Protein AF-A0AAE8LMT6-F1 (afdb_monomer_lite)

Sequence (118 aa):
MTPVPVIESPEQLSECLTQAQTWAEIELLTQAYPDFKAIAWKQLSADQQGRILKLRDLKDKAIAQEFPLGCLVQRRADPEQKQGKVVDYWDAYGVDYVVFTVDGFTDWCPGSMLERLD

Secondary structure (DSSP, 8-state):
-PPPPP--SHHHHHHHHHH--SHHHHHHHHHH-HHHHHHHHHHS-HHHHHHHHHHHHTTT-HHHHHS-TT-EEEETT-TT--EEEEEEEEEETTEEEEEEEETTEEEEEEGGGEEEE-

Foldseek 3Di:
DPDADDDDALCVLLVQLLVDQALVSVCVSCVVCVVSVVVSLVPDDPVSNVNNVLRVVCNPPPLCVQQTQQFWKFFPPDPVRFIWGWHDWDDDPRFIKTWTDTPNDIDIDTSVRMDTDD

pLDDT: mean 91.68, std 6.71, range [49.19, 97.44]

Structure (mmCIF, N/CA/C/O backbone):
data_AF-A0AAE8LMT6-F1
#
_entry.id   AF-A0AAE8LMT6-F1
#
loop_
_atom_site.group_PDB
_atom_site.id
_atom_site.type_symbol
_atom_site.label_atom_id
_atom_site.label_alt_id
_atom_site.label_comp_id
_atom_site.label_asym_id
_atom_site.label_entity_id
_atom_site.label_seq_id
_atom_site.pdbx_PDB_ins_code
_atom_site.Cartn_x
_atom_site.Cartn_y
_atom_site.Cartn_z
_atom_site.occupancy
_atom_site.B_iso_or_equiv
_atom_site.auth_seq_id
_atom_site.auth_comp_id
_atom_site.auth_asym_id
_atom_site.auth_atom_id
_atom_site.pdbx_PDB_model_num
ATOM 1 N N . MET A 1 1 ? -3.367 -17.381 5.218 1.00 49.19 1 MET A N 1
ATOM 2 C CA . MET A 1 1 ? -4.335 -16.457 5.844 1.00 49.19 1 MET A CA 1
ATOM 3 C C . MET A 1 1 ? -3.803 -16.096 7.212 1.00 49.19 1 MET A C 1
ATOM 5 O O . MET A 1 1 ? -3.650 -16.992 8.034 1.00 49.19 1 MET A O 1
ATOM 9 N N . THR A 1 2 ? -3.460 -14.830 7.428 1.00 57.03 2 THR A N 1
ATOM 10 C CA . THR A 1 2 ? -3.077 -14.325 8.751 1.00 57.03 2 THR A CA 1
ATOM 11 C C . THR A 1 2 ? -4.326 -14.333 9.640 1.00 57.03 2 THR A C 1
ATOM 13 O O . THR A 1 2 ? -5.375 -13.874 9.178 1.00 57.03 2 THR A O 1
ATOM 16 N N . PRO A 1 3 ? -4.288 -14.909 10.853 1.00 74.06 3 PRO A N 1
ATOM 17 C CA . PRO A 1 3 ? -5.447 -14.914 11.739 1.00 74.06 3 PRO A CA 1
ATOM 18 C C . PRO A 1 3 ? -5.840 -13.480 12.109 1.00 74.06 3 PRO A C 1
ATOM 20 O O . PRO A 1 3 ? -4.975 -12.632 12.324 1.00 74.06 3 PRO A O 1
ATOM 23 N N . VAL A 1 4 ? -7.146 -13.215 12.188 1.00 79.88 4 VAL A N 1
ATOM 24 C CA . VAL A 1 4 ? -7.653 -11.924 12.667 1.00 79.88 4 VAL A CA 1
ATOM 25 C C . VAL A 1 4 ? -7.279 -11.786 14.146 1.00 79.88 4 VAL A C 1
ATOM 27 O O . VAL A 1 4 ? -7.622 -12.683 14.922 1.00 79.88 4 VAL A O 1
ATOM 30 N N . PRO A 1 5 ? -6.574 -10.716 14.557 1.00 83.38 5 PRO A N 1
ATOM 31 C CA . PRO A 1 5 ? -6.233 -10.509 15.960 1.00 83.38 5 PRO A CA 1
ATOM 32 C C . PRO A 1 5 ? -7.507 -10.321 16.785 1.00 83.38 5 PRO A C 1
ATOM 34 O O . PRO A 1 5 ? -8.485 -9.763 16.285 1.00 83.38 5 PRO A O 1
ATOM 37 N N . VAL A 1 6 ? -7.500 -10.773 18.041 1.00 90.19 6 VAL A N 1
ATOM 38 C CA . VAL A 1 6 ? -8.599 -10.519 18.985 1.00 90.19 6 VAL A CA 1
ATOM 39 C C . VAL A 1 6 ? -8.559 -9.043 19.372 1.00 90.19 6 VAL A C 1
ATOM 41 O O . VAL A 1 6 ? -7.572 -8.590 19.946 1.00 90.19 6 VAL A O 1
ATOM 44 N N . ILE A 1 7 ? -9.609 -8.304 19.020 1.00 93.31 7 ILE A N 1
ATOM 45 C CA . ILE A 1 7 ? -9.749 -6.870 19.283 1.00 93.31 7 ILE A CA 1
ATOM 46 C C . ILE A 1 7 ? -10.931 -6.673 20.231 1.00 93.31 7 ILE A C 1
ATOM 48 O O . ILE A 1 7 ? -12.057 -7.072 19.938 1.00 93.31 7 ILE A O 1
ATOM 52 N N . GLU A 1 8 ? -10.667 -6.023 21.355 1.00 93.88 8 GLU A N 1
ATOM 53 C CA . GLU A 1 8 ? -11.622 -5.750 22.430 1.00 93.88 8 GLU A CA 1
ATOM 54 C C . GLU A 1 8 ? -12.036 -4.272 22.479 1.00 93.88 8 GLU A C 1
ATOM 56 O O . GLU A 1 8 ? -12.981 -3.921 23.186 1.00 93.88 8 GLU A O 1
ATOM 61 N N . SER A 1 9 ? -11.359 -3.395 21.725 1.00 96.25 9 SER A N 1
ATOM 62 C CA . SER A 1 9 ? -11.667 -1.965 21.704 1.00 96.25 9 SER A CA 1
ATOM 63 C C . SER A 1 9 ? -11.404 -1.283 20.350 1.00 96.25 9 SER A C 1
ATOM 65 O O . SER A 1 9 ? -10.611 -1.772 19.537 1.00 96.25 9 SER A O 1
ATOM 67 N N . PRO A 1 10 ? -12.027 -0.116 20.086 1.00 96.25 10 PRO A N 1
ATOM 68 C CA . PRO A 1 10 ? -11.733 0.687 18.898 1.00 96.25 10 PRO A CA 1
ATOM 69 C C . PRO A 1 10 ? -10.277 1.151 18.782 1.00 96.25 10 PRO A C 1
ATOM 71 O O . PRO A 1 10 ? -9.785 1.302 17.665 1.00 96.25 10 PRO A O 1
ATOM 74 N N . GLU A 1 11 ? -9.589 1.353 19.906 1.00 96.31 11 GLU A N 1
ATOM 75 C CA . GLU A 1 11 ? -8.175 1.746 19.957 1.00 96.31 11 GLU A CA 1
ATOM 76 C C . GLU A 1 11 ? -7.269 0.637 19.428 1.00 96.31 11 GLU A C 1
ATOM 78 O O . GLU A 1 11 ? -6.369 0.889 18.633 1.00 96.31 11 GLU A O 1
ATOM 83 N N . GLN A 1 12 ? -7.549 -0.611 19.799 1.00 96.25 12 GLN A N 1
ATOM 84 C CA . GLN A 1 12 ? -6.816 -1.755 19.265 1.00 96.25 12 GLN A CA 1
ATOM 85 C C . GLN A 1 12 ? -7.080 -1.931 17.764 1.00 96.25 12 GLN A C 1
ATOM 87 O O . GLN A 1 12 ? -6.153 -2.197 16.998 1.00 96.25 12 GLN A O 1
ATOM 92 N N . LEU A 1 13 ? -8.325 -1.720 17.310 1.00 96.75 13 LEU A N 1
ATOM 93 C CA . LEU A 1 13 ? -8.621 -1.737 15.877 1.00 96.75 13 LEU A CA 1
ATOM 94 C C . LEU A 1 13 ? -7.854 -0.634 15.140 1.00 96.75 13 LEU A C 1
ATOM 96 O O . LEU A 1 13 ? -7.298 -0.904 14.077 1.00 96.75 13 LEU A O 1
ATOM 100 N N . SER A 1 14 ? -7.816 0.594 15.669 1.00 96.56 14 SER A N 1
ATOM 101 C CA . SER A 1 14 ? -7.102 1.697 15.017 1.00 96.56 14 SER A CA 1
ATOM 102 C C . SER A 1 14 ? -5.610 1.389 14.897 1.00 96.56 14 SER A C 1
ATOM 104 O O . SER A 1 14 ? -5.067 1.527 13.802 1.00 96.56 14 SER A O 1
ATOM 106 N N . GLU A 1 15 ? -4.979 0.842 15.939 1.00 95.06 15 GLU A N 1
ATOM 107 C CA . GLU A 1 15 ? -3.591 0.375 15.891 1.00 95.06 15 GLU A CA 1
ATOM 108 C C . GLU A 1 15 ? -3.378 -0.695 14.808 1.00 95.06 15 GLU A C 1
ATOM 110 O O . GLU A 1 15 ? -2.505 -0.530 13.951 1.00 95.06 15 GLU A O 1
ATOM 115 N N . CYS A 1 16 ? -4.219 -1.732 14.747 1.00 94.75 16 CYS A N 1
ATOM 116 C CA . CYS A 1 16 ? -4.133 -2.747 13.693 1.00 94.75 16 CYS A CA 1
ATOM 117 C C . CYS A 1 16 ? -4.285 -2.147 12.281 1.00 94.75 16 CYS A C 1
ATOM 119 O O . CYS A 1 16 ? -3.551 -2.520 11.363 1.00 94.75 16 CYS A O 1
ATOM 121 N N . LEU A 1 17 ? -5.181 -1.171 12.093 1.00 95.19 17 LEU A N 1
ATOM 122 C CA . LEU A 1 17 ? -5.353 -0.471 10.813 1.00 95.19 17 LEU A CA 1
ATOM 123 C C . LEU A 1 17 ? -4.108 0.342 10.409 1.00 95.19 17 LEU A C 1
ATOM 125 O O . LEU A 1 17 ? -3.855 0.512 9.214 1.00 95.19 17 LEU A O 1
ATOM 129 N N . THR A 1 18 ? -3.303 0.827 11.364 1.00 93.00 18 THR A N 1
ATOM 130 C CA . THR A 1 18 ? -2.014 1.485 11.060 1.00 93.00 18 THR A CA 1
ATOM 131 C C . THR A 1 18 ? -0.926 0.513 10.612 1.00 93.00 18 THR A C 1
ATOM 133 O O . THR A 1 18 ? -0.009 0.917 9.899 1.00 93.00 18 THR A O 1
ATOM 136 N N . GLN A 1 19 ? -1.038 -0.760 10.991 1.00 90.69 19 GLN A N 1
ATOM 137 C CA . GLN A 1 19 ? -0.041 -1.788 10.690 1.00 90.69 19 GLN A CA 1
ATOM 138 C C . GLN A 1 19 ? -0.354 -2.554 9.405 1.00 90.69 19 GLN A C 1
ATOM 140 O O . GLN A 1 19 ? 0.568 -3.030 8.747 1.00 90.69 19 GLN A O 1
ATOM 145 N N . ALA A 1 20 ? -1.630 -2.624 9.014 1.00 89.56 20 ALA A N 1
ATOM 146 C CA . ALA A 1 20 ? -2.051 -3.269 7.775 1.00 89.56 20 ALA A CA 1
ATOM 147 C C . ALA A 1 20 ? -1.274 -2.721 6.567 1.00 89.56 20 ALA A C 1
ATOM 149 O O . ALA A 1 20 ? -1.087 -1.508 6.422 1.00 89.56 20 ALA A O 1
ATOM 150 N N . GLN A 1 21 ? -0.808 -3.619 5.712 1.00 83.94 21 GLN A N 1
ATOM 151 C CA . GLN A 1 21 ? -0.020 -3.332 4.517 1.00 83.94 21 GLN A CA 1
ATOM 152 C C . GLN A 1 21 ? -0.860 -3.431 3.245 1.00 83.94 21 GLN A C 1
ATOM 154 O O . GLN A 1 21 ? -0.507 -2.831 2.232 1.00 83.94 21 GLN A O 1
ATOM 159 N N . THR A 1 22 ? -1.983 -4.154 3.290 1.00 85.69 22 THR A N 1
ATOM 160 C CA . THR A 1 22 ? -2.844 -4.382 2.122 1.00 85.69 22 THR A CA 1
ATOM 161 C C . THR A 1 22 ? -4.291 -3.976 2.379 1.00 85.69 22 THR A C 1
ATOM 163 O O . THR A 1 22 ? -4.764 -3.948 3.515 1.00 85.69 22 THR A O 1
ATOM 166 N N . TRP A 1 23 ? -5.035 -3.692 1.306 1.00 90.75 23 TRP A N 1
ATOM 167 C CA . TRP A 1 23 ? -6.475 -3.442 1.413 1.00 90.75 23 TRP A CA 1
ATOM 168 C C . TRP A 1 23 ? -7.243 -4.667 1.930 1.00 90.75 23 TRP A C 1
ATOM 170 O O . TRP A 1 23 ? -8.166 -4.509 2.721 1.00 90.75 23 TRP A O 1
ATOM 180 N N . ALA A 1 24 ? -6.820 -5.879 1.561 1.00 88.69 24 ALA A N 1
ATOM 181 C CA . ALA A 1 24 ? -7.440 -7.116 2.034 1.00 88.69 24 ALA A CA 1
ATOM 182 C C . ALA A 1 24 ? -7.370 -7.254 3.566 1.00 88.69 24 ALA A C 1
ATOM 184 O O . ALA A 1 24 ? -8.344 -7.663 4.195 1.00 88.69 24 ALA A O 1
ATOM 185 N N . GLU A 1 25 ? -6.253 -6.865 4.187 1.00 90.25 25 GLU A N 1
ATOM 186 C CA . GLU A 1 25 ? -6.122 -6.833 5.650 1.00 90.25 25 GLU A CA 1
ATOM 187 C C . GLU A 1 25 ? -7.055 -5.795 6.287 1.00 90.25 25 GLU A C 1
ATOM 189 O O . GLU A 1 25 ? -7.704 -6.086 7.293 1.00 90.25 25 GLU A O 1
ATOM 194 N N . ILE A 1 26 ? -7.176 -4.606 5.685 1.00 93.69 26 ILE A N 1
ATOM 195 C CA . ILE A 1 26 ? -8.114 -3.566 6.138 1.00 93.69 26 ILE A CA 1
ATOM 196 C C . ILE A 1 26 ? -9.563 -4.065 6.056 1.00 93.69 26 ILE A C 1
ATOM 198 O O . ILE A 1 26 ? -10.344 -3.877 6.993 1.00 93.69 26 ILE A O 1
ATOM 202 N N . GLU A 1 27 ? -9.945 -4.704 4.949 1.00 94.25 27 GLU A N 1
ATOM 203 C CA . GLU A 1 27 ? -11.282 -5.277 4.780 1.00 94.25 27 GLU A CA 1
ATOM 204 C C . GLU A 1 27 ? -11.552 -6.353 5.823 1.00 94.25 27 GLU A C 1
ATOM 206 O O . GLU A 1 27 ? -12.577 -6.295 6.496 1.00 94.25 27 GLU A O 1
ATOM 211 N N . LEU A 1 28 ? -10.609 -7.272 6.020 1.00 94.06 28 LEU A N 1
ATOM 212 C CA . LEU A 1 28 ? -10.728 -8.340 7.003 1.00 94.06 28 LEU A CA 1
ATOM 213 C C . LEU A 1 28 ? -10.940 -7.785 8.422 1.00 94.06 28 LEU A C 1
ATOM 215 O O . LEU A 1 28 ? -11.872 -8.197 9.111 1.00 94.06 28 LEU A O 1
ATOM 219 N N . LEU A 1 29 ? -10.127 -6.808 8.840 1.00 95.06 29 LEU A N 1
ATOM 220 C CA . LEU A 1 29 ? -10.240 -6.165 10.153 1.00 95.06 29 LEU A CA 1
ATOM 221 C C . LEU A 1 29 ? -11.577 -5.429 10.321 1.00 95.06 29 LEU A C 1
ATOM 223 O O . LEU A 1 29 ? -12.251 -5.570 11.340 1.00 95.06 29 LEU A O 1
ATOM 227 N N . THR A 1 30 ? -11.990 -4.651 9.317 1.00 94.56 30 THR A N 1
ATOM 228 C CA . THR A 1 30 ? -13.219 -3.846 9.407 1.00 94.56 30 THR A CA 1
ATOM 229 C C . THR A 1 30 ? -14.503 -4.659 9.242 1.00 94.56 30 THR A C 1
ATOM 231 O O . THR A 1 30 ? -15.555 -4.202 9.689 1.00 94.56 30 THR A O 1
ATOM 234 N N . GLN A 1 31 ? -14.434 -5.844 8.631 1.00 95.12 31 GLN A N 1
ATOM 235 C CA . GLN A 1 31 ? -15.535 -6.810 8.584 1.00 95.12 31 GLN A CA 1
ATOM 236 C C . GLN A 1 31 ? -15.649 -7.617 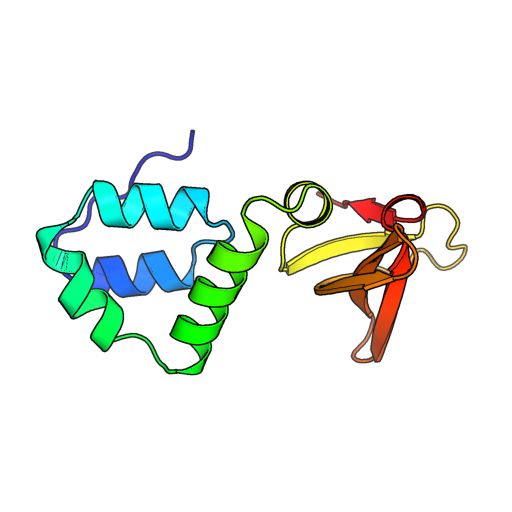9.878 1.00 95.12 31 GLN A C 1
ATOM 238 O O . GLN A 1 31 ? -16.763 -7.916 10.297 1.00 95.12 31 GLN A O 1
ATOM 243 N N . ALA A 1 32 ? -14.523 -7.951 10.516 1.00 94.94 32 ALA A N 1
ATOM 244 C CA . ALA A 1 32 ? -14.519 -8.666 11.789 1.00 94.94 32 ALA A CA 1
ATOM 245 C C . ALA A 1 32 ? -15.025 -7.802 12.959 1.00 94.94 32 ALA A C 1
ATOM 247 O O . ALA A 1 32 ? -15.654 -8.327 13.873 1.00 94.94 32 ALA A O 1
ATOM 248 N N . TYR A 1 33 ? -14.794 -6.484 12.907 1.00 95.50 33 TYR A N 1
ATOM 249 C CA . TYR A 1 33 ? -15.143 -5.542 13.979 1.00 95.50 33 TYR A CA 1
ATOM 250 C C . TYR A 1 33 ? -15.955 -4.337 13.464 1.00 95.50 33 TYR A C 1
ATOM 252 O O . TYR A 1 33 ? -15.501 -3.188 13.552 1.00 95.50 33 TYR A O 1
ATOM 260 N N . PRO A 1 34 ? -17.163 -4.559 12.909 1.00 95.69 34 PRO A N 1
ATOM 261 C CA . PRO A 1 34 ? -17.952 -3.503 12.274 1.00 95.69 34 PRO A CA 1
ATOM 262 C C . PRO A 1 34 ? -18.359 -2.396 13.257 1.00 95.69 34 PRO A C 1
ATOM 264 O O . PRO A 1 34 ? -18.353 -1.221 12.886 1.00 95.69 34 PRO A O 1
ATOM 267 N N . ASP A 1 35 ? -18.625 -2.752 14.517 1.00 96.88 35 ASP A N 1
ATOM 268 C CA . ASP A 1 35 ? -19.052 -1.817 15.567 1.00 96.88 35 ASP A CA 1
ATOM 269 C C . ASP A 1 35 ? -17.947 -0.825 15.960 1.00 96.88 35 ASP A C 1
ATOM 271 O O . ASP A 1 35 ? -18.216 0.305 16.368 1.00 96.88 35 ASP A O 1
ATOM 275 N N . PHE A 1 36 ? -16.682 -1.214 15.786 1.00 96.88 36 PHE A N 1
ATOM 276 C CA . PHE A 1 36 ? -15.529 -0.384 16.132 1.00 96.88 36 PHE A CA 1
ATOM 277 C C . PHE A 1 36 ? -15.057 0.488 14.970 1.00 96.88 36 PHE A C 1
ATOM 279 O O . PHE A 1 36 ? -14.412 1.513 15.197 1.00 96.88 36 PHE A O 1
ATOM 286 N N . LYS A 1 37 ? -15.415 0.138 13.728 1.00 94.81 37 LYS A N 1
ATOM 287 C CA . LYS A 1 37 ? -14.912 0.762 12.495 1.00 94.81 37 LYS A CA 1
ATOM 288 C C . LYS A 1 37 ? -14.989 2.289 12.506 1.00 94.81 37 LYS A C 1
ATOM 290 O O . LYS A 1 37 ? -14.007 2.960 12.198 1.00 94.81 37 LYS A O 1
ATOM 295 N N . ALA A 1 38 ? -16.151 2.848 12.841 1.00 96.38 38 ALA A N 1
ATOM 296 C CA . ALA A 1 38 ? -16.371 4.293 12.778 1.00 96.38 38 ALA A CA 1
ATOM 297 C C . ALA A 1 38 ? -15.569 5.064 13.838 1.00 96.38 38 ALA A C 1
ATOM 299 O O . ALA A 1 38 ? -15.128 6.183 13.579 1.00 96.38 38 ALA A O 1
ATOM 300 N N . ILE A 1 39 ? -15.388 4.478 15.025 1.00 97.12 39 ILE A N 1
ATOM 301 C CA . ILE A 1 39 ? -14.627 5.088 16.120 1.00 97.12 39 ILE A CA 1
ATOM 302 C C . ILE A 1 39 ? -13.131 4.951 15.835 1.00 97.12 39 ILE A C 1
ATOM 304 O O . ILE A 1 39 ? -12.426 5.956 15.854 1.00 97.12 39 ILE A O 1
ATOM 308 N N . ALA A 1 40 ? -12.674 3.752 15.465 1.00 96.81 40 ALA A N 1
ATOM 309 C CA . ALA A 1 40 ? -11.289 3.486 15.093 1.00 96.81 40 ALA A CA 1
ATOM 310 C C . ALA A 1 40 ? -10.821 4.409 13.958 1.00 96.81 40 ALA A C 1
ATOM 312 O O . ALA A 1 40 ? -9.753 5.004 14.048 1.00 96.81 40 ALA A O 1
ATOM 313 N N . TRP A 1 41 ? -11.656 4.623 12.932 1.00 96.88 41 TRP A N 1
ATOM 314 C CA . TRP A 1 41 ? -11.356 5.557 11.842 1.00 96.88 41 TRP A CA 1
ATOM 315 C C . TRP A 1 41 ? -11.104 6.991 12.328 1.00 96.88 41 TRP A C 1
ATOM 317 O O . TRP A 1 41 ? -10.177 7.650 11.863 1.00 96.88 41 TRP A O 1
ATOM 327 N N . LYS A 1 42 ? -11.909 7.479 13.281 1.00 97.44 42 LYS A N 1
ATOM 328 C CA . LYS A 1 42 ? -11.777 8.836 13.840 1.00 97.44 42 LYS A CA 1
ATOM 329 C C . LYS A 1 42 ? -10.530 9.018 14.707 1.00 97.44 42 LYS A C 1
ATOM 331 O O . LYS A 1 42 ? -10.138 10.156 14.934 1.00 97.44 42 LYS A O 1
ATOM 336 N N . GLN A 1 43 ? -9.943 7.931 15.201 1.00 96.94 43 GLN A N 1
ATOM 337 C CA . GLN A 1 43 ? -8.710 7.969 15.991 1.00 96.94 43 GLN A CA 1
ATOM 338 C C . GLN A 1 43 ? -7.451 8.051 15.120 1.00 96.94 43 GLN A C 1
ATOM 340 O O . GLN A 1 43 ? -6.394 8.438 15.611 1.00 96.94 43 GLN A O 1
ATOM 345 N N . LEU A 1 44 ? -7.558 7.713 13.833 1.00 96.50 44 LEU A N 1
ATOM 346 C CA . LEU A 1 44 ? -6.449 7.805 12.890 1.00 96.50 44 LEU A CA 1
ATOM 347 C C . LEU A 1 44 ? -6.136 9.264 12.537 1.00 96.50 44 LEU A C 1
ATOM 349 O O . LEU A 1 44 ? -7.042 10.078 12.340 1.00 96.50 44 LEU A O 1
ATOM 353 N N . SER A 1 45 ? -4.850 9.575 12.378 1.00 96.62 45 SER A N 1
ATOM 354 C CA . SER A 1 45 ? -4.407 10.855 11.820 1.00 96.62 45 SER A CA 1
ATOM 355 C C . SER A 1 45 ? -4.792 10.985 10.340 1.00 96.62 45 SER A C 1
ATOM 357 O O . SER A 1 45 ? -5.056 9.992 9.658 1.00 9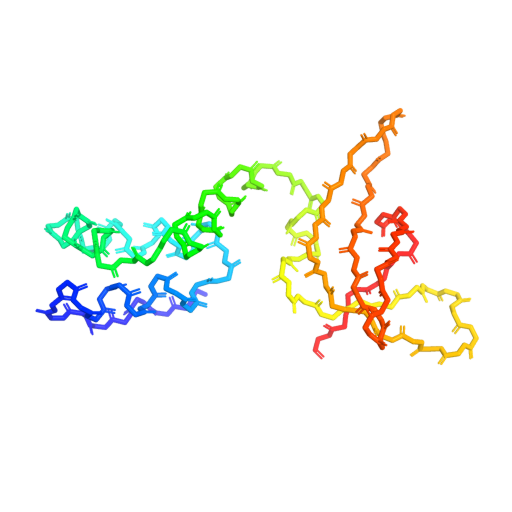6.62 45 SER A O 1
ATOM 359 N N . ALA A 1 46 ? -4.775 12.213 9.810 1.00 95.25 46 ALA A N 1
ATOM 360 C CA . ALA A 1 46 ? -5.038 12.461 8.390 1.00 95.25 46 ALA A CA 1
ATOM 361 C C . ALA A 1 46 ? -4.091 11.663 7.474 1.00 95.25 46 ALA A C 1
ATOM 363 O O . ALA A 1 46 ? -4.538 11.080 6.487 1.00 95.25 46 ALA A O 1
ATOM 364 N N . ASP A 1 47 ? -2.812 11.559 7.841 1.00 92.12 47 ASP A N 1
ATOM 365 C CA . ASP A 1 47 ? -1.814 10.798 7.081 1.00 92.12 47 ASP A CA 1
ATOM 366 C C . ASP A 1 47 ? -2.116 9.293 7.089 1.00 92.12 47 ASP A C 1
ATOM 368 O O . ASP A 1 47 ? -2.025 8.620 6.060 1.00 92.12 47 ASP A O 1
ATOM 372 N N . GLN A 1 48 ? -2.535 8.754 8.237 1.00 94.06 48 GLN A N 1
ATOM 373 C CA . GLN A 1 48 ? -2.919 7.347 8.365 1.00 94.06 48 GLN A CA 1
ATOM 374 C C . GLN A 1 48 ? -4.185 7.034 7.560 1.00 94.06 48 GLN A C 1
ATOM 376 O O . GLN A 1 48 ? -4.235 6.022 6.857 1.00 94.06 48 GLN A O 1
ATOM 381 N N . GLN A 1 49 ? -5.187 7.916 7.611 1.00 96.12 49 GLN A N 1
ATOM 382 C CA . GLN A 1 49 ? -6.390 7.804 6.786 1.00 96.12 49 GLN A CA 1
ATOM 383 C C . GLN A 1 49 ? -6.044 7.867 5.294 1.00 96.12 49 GLN A C 1
ATOM 385 O O . GLN A 1 49 ? -6.505 7.024 4.523 1.00 96.12 49 GLN A O 1
ATOM 390 N N . GLY A 1 50 ? -5.188 8.810 4.893 1.00 93.44 50 GLY A N 1
ATOM 391 C CA . GLY A 1 50 ? -4.699 8.946 3.522 1.00 93.44 50 GLY A CA 1
ATOM 392 C C . GLY A 1 50 ? -4.002 7.679 3.024 1.00 93.44 50 GLY A C 1
ATOM 393 O O . GLY A 1 50 ? -4.294 7.206 1.928 1.00 93.44 50 GLY A O 1
ATOM 394 N N . ARG A 1 51 ? -3.157 7.059 3.858 1.00 90.69 51 ARG A N 1
ATOM 395 C CA . ARG A 1 51 ? -2.514 5.771 3.557 1.00 90.69 51 ARG A CA 1
ATOM 396 C C . ARG A 1 51 ? -3.535 4.659 3.315 1.00 90.69 51 ARG A C 1
ATOM 398 O O . ARG A 1 51 ? -3.416 3.932 2.334 1.00 90.69 51 ARG A O 1
ATOM 405 N N . ILE A 1 52 ? -4.544 4.523 4.178 1.00 93.50 52 ILE A N 1
ATOM 406 C CA . ILE A 1 52 ? -5.580 3.488 4.024 1.00 93.50 52 ILE A CA 1
ATOM 407 C C . ILE A 1 52 ? -6.404 3.717 2.752 1.00 93.50 52 ILE A C 1
ATOM 409 O O . ILE A 1 52 ? -6.692 2.768 2.024 1.00 93.50 52 ILE A O 1
ATOM 413 N N . LEU A 1 53 ? -6.758 4.969 2.453 1.00 93.62 53 LEU A N 1
ATOM 414 C CA . LEU A 1 53 ? -7.448 5.311 1.209 1.00 93.62 53 LEU A CA 1
ATOM 415 C C . LEU A 1 53 ? -6.587 4.988 -0.015 1.00 93.62 53 LEU A C 1
ATOM 417 O O . LEU A 1 53 ? -7.095 4.421 -0.976 1.00 93.62 53 LEU A O 1
ATOM 421 N N . LYS A 1 54 ? -5.276 5.239 0.054 1.00 90.06 54 LYS A N 1
ATOM 422 C CA . LYS A 1 54 ? -4.336 4.838 -0.995 1.00 90.06 54 LYS A CA 1
ATOM 423 C C . LYS A 1 54 ? -4.335 3.321 -1.198 1.00 90.06 54 LYS A C 1
ATOM 425 O O . LYS A 1 54 ? -4.415 2.871 -2.333 1.00 90.06 54 LYS A O 1
ATOM 430 N N . LEU A 1 55 ? -4.319 2.523 -0.125 1.00 89.44 55 LEU A N 1
ATOM 431 C CA . LEU A 1 55 ? -4.429 1.060 -0.231 1.00 89.44 55 LEU A CA 1
ATOM 432 C C . LEU A 1 55 ? -5.726 0.630 -0.930 1.00 89.44 55 LEU A C 1
ATOM 434 O O . LEU A 1 55 ? -5.687 -0.238 -1.798 1.00 89.44 55 LEU A O 1
ATOM 438 N N . ARG A 1 56 ? -6.860 1.263 -0.598 1.00 92.19 56 ARG A N 1
ATOM 439 C CA . ARG A 1 56 ? -8.147 1.012 -1.266 1.00 92.19 56 ARG A CA 1
ATOM 440 C C . ARG A 1 56 ? -8.076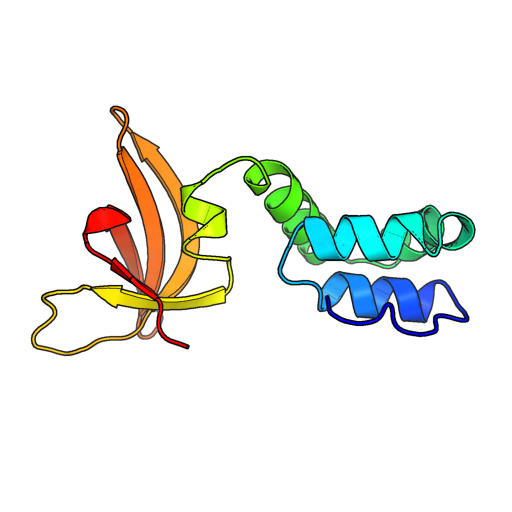 1.297 -2.760 1.00 92.19 56 ARG A C 1
ATOM 442 O O . ARG A 1 56 ? -8.546 0.488 -3.552 1.00 92.19 56 ARG A O 1
ATOM 449 N N . ASP A 1 57 ? -7.515 2.437 -3.140 1.00 90.50 57 ASP A N 1
ATOM 450 C CA . ASP A 1 57 ? -7.472 2.878 -4.536 1.00 90.50 57 ASP A CA 1
ATOM 451 C C . ASP A 1 57 ? -6.510 2.017 -5.384 1.00 90.50 57 ASP A C 1
ATOM 453 O O . ASP A 1 57 ? -6.613 1.971 -6.609 1.00 90.50 57 ASP A O 1
ATOM 457 N N . LEU A 1 58 ? -5.599 1.290 -4.731 1.00 87.69 58 LEU A N 1
ATOM 458 C CA . LEU A 1 58 ? -4.656 0.361 -5.353 1.00 87.69 58 LEU A CA 1
ATOM 459 C C . LEU A 1 58 ? -5.131 -1.100 -5.366 1.00 87.69 58 LEU A C 1
ATOM 461 O O . LEU A 1 58 ? -4.458 -1.942 -5.959 1.00 87.69 58 LEU A O 1
ATOM 465 N N . LYS A 1 59 ? -6.268 -1.425 -4.736 1.00 85.88 59 LYS A N 1
ATOM 466 C CA . LYS A 1 59 ? -6.704 -2.819 -4.527 1.00 85.88 59 LYS A CA 1
ATOM 467 C C . LYS A 1 59 ? -6.844 -3.626 -5.825 1.00 85.88 59 LYS A C 1
ATOM 469 O O . LYS A 1 59 ? -6.551 -4.814 -5.833 1.00 85.88 59 LYS A O 1
ATOM 474 N N . ASP A 1 60 ? -7.233 -2.966 -6.915 1.00 86.44 60 ASP A N 1
ATOM 475 C CA . ASP A 1 60 ? -7.467 -3.5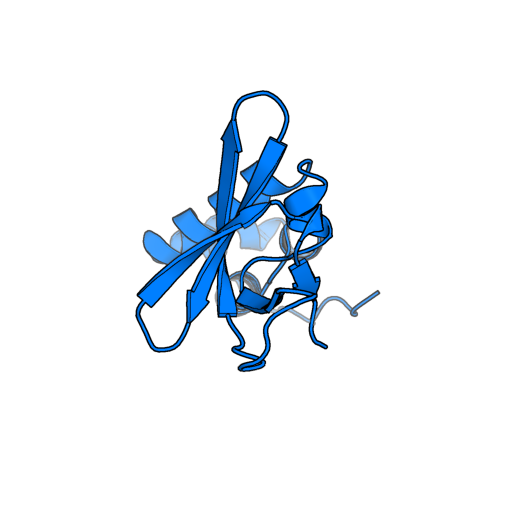94 -8.221 1.00 86.44 60 ASP A CA 1
ATOM 476 C C . ASP A 1 60 ? -6.270 -3.422 -9.181 1.00 86.44 60 ASP A C 1
ATOM 478 O O . ASP A 1 60 ? -6.308 -3.890 -10.319 1.00 86.44 60 ASP A O 1
ATOM 48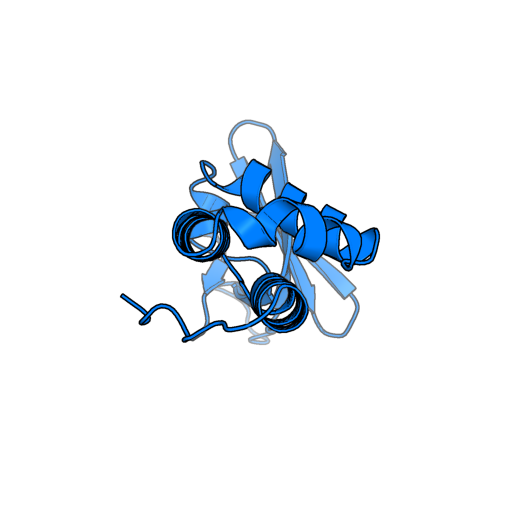2 N N . LYS A 1 61 ? -5.190 -2.751 -8.750 1.00 88.06 61 LYS A N 1
ATOM 483 C CA . LYS A 1 61 ? -3.992 -2.552 -9.574 1.00 88.06 61 LYS A CA 1
ATOM 484 C C . LYS A 1 61 ? -3.053 -3.744 -9.442 1.00 88.06 61 LYS A C 1
ATOM 486 O O . LYS A 1 61 ? -2.420 -3.912 -8.402 1.00 88.06 61 LYS A O 1
ATOM 491 N N . ALA A 1 62 ? -2.902 -4.515 -10.519 1.00 89.44 62 ALA A N 1
ATOM 492 C CA . ALA A 1 62 ? -2.014 -5.679 -10.561 1.00 89.44 62 ALA A CA 1
ATOM 493 C C . ALA A 1 62 ? -0.584 -5.340 -10.105 1.00 89.44 62 ALA A C 1
ATOM 495 O O . ALA A 1 62 ? -0.035 -6.036 -9.254 1.00 89.44 62 ALA A O 1
ATOM 496 N N . ILE A 1 63 ? -0.036 -4.211 -10.571 1.00 91.44 63 ILE A N 1
ATOM 497 C CA . ILE A 1 63 ? 1.306 -3.755 -10.190 1.00 91.44 63 ILE A CA 1
ATOM 498 C C . ILE A 1 63 ? 1.467 -3.531 -8.678 1.00 91.44 63 ILE A C 1
ATOM 500 O O . ILE A 1 63 ? 2.509 -3.845 -8.112 1.00 91.44 63 ILE A O 1
ATOM 504 N N . ALA A 1 64 ? 0.428 -3.040 -7.998 1.00 90.25 64 ALA A N 1
ATOM 505 C CA . ALA A 1 64 ? 0.465 -2.796 -6.558 1.00 90.25 64 ALA A CA 1
ATOM 506 C C . ALA A 1 64 ? 0.289 -4.083 -5.735 1.00 90.25 64 ALA A C 1
ATOM 508 O O . ALA A 1 64 ? 0.658 -4.111 -4.564 1.00 90.25 64 ALA A O 1
ATOM 509 N N . GLN A 1 65 ? -0.263 -5.145 -6.334 1.00 87.38 65 GLN A N 1
ATOM 510 C CA . GLN A 1 65 ? -0.283 -6.480 -5.728 1.00 87.38 65 GLN A CA 1
ATOM 511 C C . GLN A 1 65 ? 1.070 -7.183 -5.890 1.00 87.38 65 GLN A C 1
ATOM 513 O O . GLN A 1 65 ? 1.511 -7.891 -4.985 1.00 87.38 65 GLN A O 1
ATOM 518 N N . GLU A 1 66 ? 1.742 -6.972 -7.025 1.00 90.94 66 GLU A N 1
ATOM 519 C CA . GLU A 1 66 ? 3.081 -7.508 -7.284 1.00 90.94 66 GLU A CA 1
ATOM 520 C C . GLU A 1 66 ? 4.144 -6.825 -6.409 1.00 90.94 66 GLU A C 1
ATOM 522 O O . GLU A 1 66 ? 4.960 -7.502 -5.778 1.00 90.94 66 GLU A O 1
ATOM 527 N N . PHE A 1 67 ? 4.076 -5.496 -6.292 1.00 92.62 67 PHE A N 1
ATOM 528 C CA . PHE A 1 67 ? 5.025 -4.675 -5.540 1.00 92.62 67 PHE A CA 1
ATOM 529 C C . PHE A 1 67 ? 4.312 -3.833 -4.476 1.00 92.62 67 PHE A C 1
ATOM 531 O O . PHE A 1 67 ? 4.132 -2.646 -4.705 1.00 92.62 67 PHE A O 1
ATOM 538 N N . PRO A 1 68 ? 3.887 -4.390 -3.328 1.00 89.62 68 PRO A N 1
ATOM 539 C CA . PRO A 1 68 ? 3.139 -3.642 -2.319 1.00 89.62 68 PRO A CA 1
ATOM 540 C C . PRO A 1 68 ? 3.878 -2.419 -1.766 1.00 89.62 68 PRO A C 1
ATOM 542 O O . PRO A 1 68 ? 5.106 -2.388 -1.675 1.00 89.62 68 PRO A O 1
ATOM 545 N N . LEU A 1 69 ? 3.119 -1.424 -1.293 1.00 89.50 69 LEU A N 1
ATOM 546 C CA . LEU A 1 69 ? 3.705 -0.245 -0.654 1.00 89.50 69 LEU A CA 1
ATOM 547 C C . LEU A 1 69 ? 4.587 -0.666 0.526 1.00 89.50 69 LEU A C 1
ATOM 549 O O . LEU A 1 69 ? 4.161 -1.398 1.416 1.00 89.50 69 LEU A O 1
ATOM 553 N N . GLY A 1 70 ? 5.809 -0.147 0.553 1.00 89.31 70 GLY A N 1
ATOM 554 C CA . GLY A 1 70 ? 6.784 -0.423 1.593 1.00 89.31 70 GLY A CA 1
ATOM 555 C C . GLY A 1 70 ? 7.599 -1.702 1.408 1.00 89.31 70 GLY A C 1
ATOM 556 O O . GLY A 1 70 ? 8.522 -1.890 2.203 1.00 89.31 70 GLY A O 1
ATOM 557 N N . CYS A 1 71 ? 7.324 -2.533 0.395 1.00 91.25 71 CYS A N 1
ATOM 558 C CA . CYS A 1 71 ? 8.192 -3.667 0.082 1.00 91.25 71 CYS A CA 1
ATOM 559 C C . CYS A 1 71 ? 9.541 -3.185 -0.467 1.00 91.25 71 CYS A C 1
ATOM 561 O O . CYS A 1 71 ? 9.657 -2.065 -0.982 1.00 91.25 71 CYS A O 1
ATOM 563 N N . LEU A 1 72 ? 10.55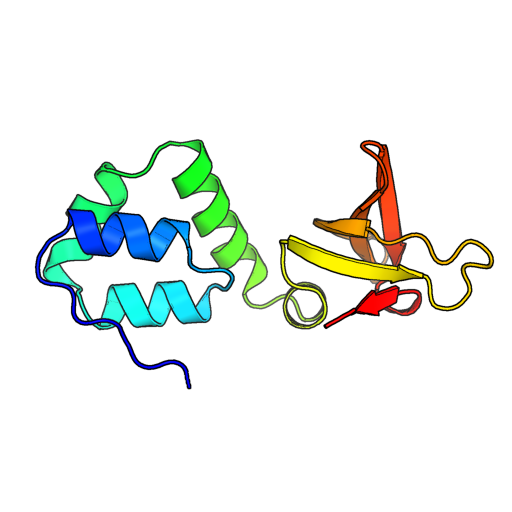8 -4.039 -0.351 1.00 94.75 72 LEU A N 1
ATOM 564 C CA . LEU A 1 72 ? 11.853 -3.799 -0.969 1.00 94.75 72 LEU A CA 1
ATOM 565 C C . LEU A 1 72 ? 11.842 -4.311 -2.409 1.00 94.75 72 LEU A C 1
ATOM 567 O O . LEU A 1 72 ? 11.290 -5.370 -2.710 1.00 94.75 72 LEU A O 1
ATOM 571 N N . VAL A 1 73 ? 12.437 -3.535 -3.302 1.00 95.44 73 VAL A N 1
ATOM 572 C CA . VAL A 1 73 ? 12.595 -3.863 -4.717 1.00 95.44 73 VAL A CA 1
ATOM 573 C C . VAL A 1 73 ? 14.013 -3.575 -5.166 1.00 95.44 73 VAL A C 1
ATOM 575 O O . VAL A 1 73 ? 14.695 -2.716 -4.609 1.00 95.44 73 VAL A O 1
ATOM 578 N N . GLN A 1 74 ? 14.436 -4.265 -6.211 1.00 95.62 74 GLN A N 1
ATOM 579 C CA . GLN A 1 74 ? 15.699 -4.031 -6.893 1.00 95.62 74 GLN A CA 1
ATOM 580 C C . GLN A 1 74 ? 15.456 -4.065 -8.401 1.00 95.62 74 GLN A C 1
ATOM 582 O O . GLN A 1 74 ? 14.552 -4.746 -8.889 1.00 95.62 74 GLN A O 1
ATOM 587 N N . ARG A 1 75 ? 16.250 -3.316 -9.169 1.00 94.38 75 ARG A N 1
ATOM 588 C CA . ARG A 1 75 ? 16.222 -3.442 -10.631 1.00 94.38 75 ARG A CA 1
ATOM 589 C C . ARG A 1 75 ? 16.955 -4.723 -11.030 1.00 94.38 75 ARG A C 1
ATOM 591 O O . ARG A 1 75 ? 18.096 -4.935 -10.629 1.00 94.38 75 ARG A O 1
ATOM 598 N N . ARG A 1 76 ? 16.339 -5.530 -11.897 1.00 92.06 76 ARG A N 1
ATOM 599 C CA . ARG A 1 76 ? 16.844 -6.860 -12.305 1.00 92.06 76 ARG A CA 1
ATOM 600 C C . ARG A 1 76 ? 18.260 -6.856 -12.895 1.00 92.06 76 ARG A C 1
ATOM 602 O O . ARG A 1 76 ? 18.936 -7.876 -12.883 1.00 92.06 76 ARG A O 1
ATOM 609 N N . ALA A 1 77 ? 18.692 -5.731 -13.461 1.00 84.62 77 ALA A N 1
ATOM 610 C CA . ALA A 1 77 ? 20.004 -5.568 -14.086 1.00 84.62 77 ALA A CA 1
ATOM 611 C C . ALA A 1 77 ? 20.825 -4.447 -13.425 1.00 84.62 77 ALA A C 1
ATOM 613 O O . ALA A 1 77 ? 21.575 -3.756 -14.112 1.00 84.62 77 ALA A O 1
ATOM 614 N N . ASP A 1 78 ? 20.652 -4.221 -12.118 1.00 82.12 78 ASP A N 1
ATOM 615 C CA . ASP A 1 78 ? 21.453 -3.236 -11.391 1.00 82.12 78 ASP A CA 1
ATOM 616 C C . ASP A 1 78 ? 22.838 -3.794 -11.019 1.00 82.12 78 ASP A C 1
ATOM 618 O O . ASP A 1 78 ? 22.917 -4.683 -10.165 1.00 82.12 78 ASP A O 1
ATOM 622 N N . PRO A 1 79 ? 23.941 -3.286 -11.604 1.00 83.12 79 PRO A N 1
ATOM 623 C CA . PRO A 1 79 ? 25.285 -3.697 -11.208 1.00 83.12 79 PRO A CA 1
ATOM 624 C C . PRO A 1 79 ? 25.617 -3.315 -9.759 1.00 83.12 79 PRO A C 1
ATOM 626 O O . PRO A 1 79 ? 26.469 -3.959 -9.151 1.00 83.12 79 PRO A O 1
ATOM 629 N N . GLU A 1 80 ? 24.956 -2.295 -9.204 1.00 86.94 80 GLU A N 1
ATOM 630 C CA . GLU A 1 80 ? 25.178 -1.830 -7.832 1.00 86.94 80 GLU A CA 1
ATOM 631 C C . GLU A 1 80 ? 24.268 -2.532 -6.810 1.00 86.94 80 GLU A C 1
ATOM 633 O O . GLU A 1 80 ? 24.467 -2.357 -5.610 1.00 86.94 80 GLU A O 1
ATOM 638 N N . GLN A 1 81 ? 23.306 -3.346 -7.269 1.00 87.69 81 GLN A N 1
ATOM 639 C CA . GLN A 1 81 ? 22.327 -4.065 -6.439 1.00 87.69 81 GLN A CA 1
ATOM 640 C C . GLN A 1 81 ? 21.626 -3.171 -5.403 1.00 87.69 81 GLN A C 1
ATOM 642 O O . GLN A 1 81 ? 21.404 -3.564 -4.254 1.00 87.69 81 GLN A O 1
ATOM 647 N N . LYS A 1 82 ? 21.286 -1.941 -5.795 1.00 91.44 82 LYS A N 1
ATOM 648 C CA . LYS A 1 82 ? 20.623 -0.995 -4.907 1.00 91.44 82 LYS A CA 1
ATOM 649 C C . LYS A 1 82 ? 19.192 -1.430 -4.639 1.00 91.44 82 LYS A C 1
ATOM 651 O O . LYS A 1 82 ? 18.447 -1.816 -5.540 1.00 91.44 82 LYS A O 1
ATOM 656 N N . GLN A 1 83 ? 18.807 -1.301 -3.376 1.00 94.56 83 GLN A N 1
ATOM 657 C CA . GLN A 1 83 ? 17.479 -1.655 -2.901 1.00 94.56 83 GLN A CA 1
ATOM 658 C C . GLN A 1 83 ? 16.655 -0.393 -2.677 1.00 94.56 83 GLN A C 1
ATOM 660 O O . GLN A 1 83 ? 17.106 0.570 -2.056 1.00 94.56 83 GLN A O 1
ATOM 665 N N . GLY A 1 84 ? 15.434 -0.410 -3.191 1.00 94.88 84 GLY A N 1
ATOM 666 C CA . GLY A 1 84 ? 14.463 0.655 -3.044 1.00 94.88 84 GLY A CA 1
ATOM 667 C C . GLY A 1 84 ? 13.270 0.213 -2.219 1.00 94.88 84 GLY A C 1
ATOM 668 O O . GLY A 1 84 ? 12.837 -0.929 -2.315 1.00 94.88 84 GLY A O 1
ATOM 669 N N . LYS A 1 85 ? 12.693 1.128 -1.442 1.00 95.50 85 LYS A N 1
ATOM 670 C CA . LYS A 1 85 ? 11.409 0.903 -0.769 1.00 95.50 85 LYS A CA 1
ATOM 671 C C . LYS A 1 85 ? 10.274 1.499 -1.591 1.00 95.50 85 LYS A C 1
ATOM 673 O O . LYS A 1 85 ? 10.313 2.694 -1.871 1.00 95.50 85 LYS A O 1
ATOM 678 N N . VAL A 1 86 ? 9.270 0.706 -1.961 1.00 94.12 86 VAL A N 1
ATOM 679 C CA . VAL A 1 86 ? 8.137 1.176 -2.781 1.00 94.12 86 VAL A CA 1
ATOM 680 C C . VAL A 1 86 ? 7.305 2.213 -2.026 1.00 94.12 86 VAL A C 1
ATOM 682 O O . VAL A 1 86 ? 6.940 2.007 -0.868 1.00 94.12 86 VAL A O 1
ATOM 685 N N . VAL A 1 87 ? 6.980 3.323 -2.688 1.00 92.81 87 VAL A N 1
ATOM 686 C CA . VAL A 1 87 ? 6.220 4.446 -2.110 1.00 92.81 87 VAL A CA 1
ATOM 687 C C . VAL A 1 87 ? 5.024 4.879 -2.956 1.00 92.81 87 VAL A C 1
ATOM 689 O O . VAL A 1 87 ? 4.062 5.438 -2.412 1.00 92.81 87 VAL A O 1
ATOM 692 N N . ASP A 1 88 ? 5.042 4.626 -4.267 1.00 92.69 88 ASP A N 1
ATOM 693 C CA . ASP A 1 88 ? 3.937 4.989 -5.152 1.00 92.69 88 ASP A CA 1
ATOM 694 C C . ASP A 1 88 ? 3.921 4.221 -6.476 1.00 92.69 88 ASP A C 1
ATOM 696 O O . ASP A 1 88 ? 4.812 3.423 -6.759 1.00 92.69 88 ASP A O 1
ATOM 700 N N . TYR A 1 89 ? 2.912 4.508 -7.298 1.00 92.62 89 TYR A N 1
ATOM 701 C CA . TYR A 1 89 ? 2.745 3.975 -8.643 1.00 92.62 89 TYR A CA 1
ATOM 702 C C . TYR A 1 89 ? 2.157 5.039 -9.557 1.00 92.62 89 TYR A C 1
ATOM 704 O O . TYR A 1 89 ? 1.360 5.877 -9.131 1.00 92.62 89 TYR A O 1
ATOM 712 N N . TRP A 1 90 ? 2.463 4.943 -10.840 1.00 92.56 90 TRP A N 1
ATOM 713 C CA . TRP A 1 90 ? 1.779 5.705 -11.877 1.00 92.56 90 TRP A CA 1
ATOM 714 C C . TRP A 1 90 ? 1.721 4.886 -13.162 1.00 92.56 90 TRP A C 1
ATOM 716 O O . TRP A 1 90 ? 2.481 3.939 -13.335 1.00 92.56 90 TRP A O 1
ATOM 726 N N . ASP A 1 91 ? 0.790 5.238 -14.039 1.00 91.25 91 ASP A N 1
ATOM 727 C CA . ASP A 1 91 ? 0.679 4.657 -15.375 1.00 91.25 91 ASP A CA 1
ATOM 728 C C . ASP A 1 91 ? 0.931 5.755 -16.405 1.00 91.25 91 ASP A C 1
ATOM 730 O O . ASP A 1 91 ? 0.476 6.893 -16.240 1.00 91.25 91 ASP A O 1
ATOM 734 N N . ALA A 1 92 ? 1.643 5.409 -17.473 1.00 91.88 92 ALA A N 1
ATOM 735 C CA . ALA A 1 92 ? 1.576 6.173 -18.704 1.00 91.88 92 ALA A CA 1
ATOM 736 C C . ALA A 1 92 ? 1.755 5.281 -19.916 1.00 91.88 92 ALA A C 1
ATOM 738 O O . ALA A 1 92 ? 2.619 4.407 -19.954 1.00 91.88 92 ALA A O 1
ATOM 739 N N . TYR A 1 93 ? 0.968 5.582 -20.948 1.00 92.00 93 TYR A N 1
ATOM 740 C CA . TYR A 1 93 ? 1.005 4.874 -22.224 1.00 92.00 93 TYR A CA 1
ATOM 741 C C . TYR A 1 93 ? 0.795 3.353 -22.076 1.00 92.00 93 TYR A C 1
ATOM 743 O O . TYR A 1 93 ? 1.300 2.585 -22.892 1.00 92.00 93 TYR A O 1
ATOM 751 N N . GLY A 1 94 ? 0.037 2.922 -21.058 1.00 90.50 94 GLY A N 1
ATOM 752 C CA . GLY A 1 94 ? -0.235 1.509 -20.776 1.00 90.50 94 GLY A CA 1
ATOM 753 C C . GLY A 1 94 ? 0.933 0.769 -20.124 1.00 90.50 94 GLY A C 1
ATOM 754 O O . GLY A 1 94 ? 1.023 -0.453 -20.245 1.00 90.50 94 GLY A O 1
ATOM 755 N N . VAL A 1 95 ? 1.849 1.501 -19.490 1.00 93.12 95 VAL A N 1
ATOM 756 C CA . VAL A 1 95 ? 2.979 0.955 -18.743 1.00 93.12 95 VAL A CA 1
ATOM 757 C C . VAL A 1 95 ? 2.826 1.349 -17.283 1.00 93.12 95 VAL A C 1
ATOM 759 O O . VAL A 1 95 ? 2.850 2.533 -16.945 1.00 93.12 95 VAL A O 1
ATOM 762 N N . ASP A 1 96 ? 2.740 0.338 -16.421 1.00 94.69 96 ASP A N 1
ATOM 763 C CA . ASP A 1 96 ? 2.729 0.511 -14.975 1.00 94.69 96 ASP A CA 1
ATOM 764 C C . ASP A 1 96 ? 4.152 0.729 -14.439 1.00 94.69 96 ASP A C 1
ATOM 766 O O . ASP A 1 96 ? 5.047 -0.118 -14.568 1.00 94.69 96 ASP A O 1
ATOM 770 N N . TYR A 1 97 ? 4.348 1.870 -13.788 1.00 96.00 97 TYR A N 1
ATOM 771 C CA . TYR A 1 97 ? 5.592 2.259 -13.142 1.00 96.00 97 TYR A CA 1
ATOM 772 C C . TYR A 1 97 ? 5.475 2.152 -11.628 1.00 96.00 97 TYR A C 1
ATOM 774 O O . TYR A 1 97 ? 4.486 2.573 -11.023 1.00 96.00 97 TYR A O 1
ATOM 782 N N . VAL A 1 98 ? 6.539 1.648 -11.010 1.00 96.12 98 VAL A N 1
ATOM 783 C CA . VAL A 1 98 ? 6.700 1.604 -9.557 1.00 96.12 98 VAL A CA 1
ATOM 784 C C . VAL A 1 98 ? 7.639 2.729 -9.151 1.00 96.12 98 VAL A C 1
ATOM 786 O O . VAL A 1 98 ? 8.722 2.871 -9.720 1.00 96.12 98 VAL A O 1
ATOM 789 N N . VAL A 1 99 ? 7.227 3.515 -8.162 1.00 96.25 99 VAL A N 1
ATOM 790 C CA . VAL A 1 99 ? 8.021 4.577 -7.541 1.00 96.25 99 VAL A CA 1
ATOM 791 C C . VAL A 1 99 ? 8.560 4.060 -6.217 1.00 96.25 99 VAL A C 1
ATOM 793 O O . VAL A 1 99 ? 7.805 3.554 -5.384 1.00 96.25 99 VAL A O 1
ATOM 796 N N . PHE A 1 100 ? 9.859 4.205 -5.997 1.00 95.88 100 PHE A N 1
ATOM 797 C CA . PHE A 1 100 ? 10.542 3.720 -4.805 1.00 95.88 100 PHE A CA 1
ATOM 798 C C . PHE A 1 100 ? 11.639 4.690 -4.361 1.00 95.88 100 PHE A C 1
ATOM 800 O O . PHE A 1 100 ? 12.107 5.523 -5.134 1.00 95.88 100 PHE A O 1
ATOM 807 N N . THR A 1 101 ? 12.044 4.603 -3.096 1.00 96.50 101 THR A N 1
ATOM 808 C CA . THR A 1 101 ? 13.132 5.418 -2.542 1.00 96.50 101 THR A CA 1
ATOM 809 C C . THR A 1 101 ? 14.385 4.585 -2.311 1.00 96.50 101 THR A C 1
ATOM 811 O O . THR A 1 101 ? 14.303 3.584 -1.600 1.00 96.50 101 THR A O 1
ATOM 814 N N . VAL A 1 102 ? 15.525 5.030 -2.839 1.00 93.62 102 VAL A N 1
ATOM 815 C CA . VAL A 1 102 ? 16.866 4.448 -2.651 1.00 93.62 102 VAL A CA 1
ATOM 816 C C . VAL A 1 102 ? 17.746 5.498 -1.980 1.00 93.62 102 VAL A C 1
ATOM 818 O O . VAL A 1 102 ? 17.879 6.597 -2.510 1.00 93.62 102 VAL A O 1
ATOM 821 N N . ASP A 1 103 ? 18.315 5.204 -0.810 1.00 88.81 103 ASP A N 1
ATOM 822 C CA . ASP A 1 103 ? 19.208 6.122 -0.075 1.00 88.81 103 ASP A CA 1
ATOM 823 C C . ASP A 1 103 ? 18.664 7.561 0.082 1.00 88.81 103 ASP A C 1
ATOM 825 O O . ASP A 1 103 ? 19.400 8.545 0.038 1.00 88.81 103 ASP A O 1
ATOM 829 N N . GLY A 1 104 ? 17.342 7.698 0.243 1.00 88.19 104 GLY A N 1
ATOM 830 C CA . GLY A 1 104 ? 16.654 8.990 0.379 1.00 88.19 104 GLY A CA 1
ATOM 831 C C . GLY A 1 104 ? 16.291 9.689 -0.938 1.00 88.19 104 GLY A C 1
ATOM 832 O O . GLY A 1 104 ? 15.611 10.713 -0.907 1.00 88.19 104 GLY A O 1
ATOM 833 N N . PHE A 1 105 ? 16.667 9.134 -2.091 1.00 93.38 105 PHE A N 1
ATOM 834 C CA . PHE A 1 105 ? 16.289 9.636 -3.412 1.00 93.38 105 PHE A CA 1
ATOM 835 C C . PHE A 1 105 ? 15.086 8.877 -3.962 1.00 93.38 105 PHE A C 1
ATOM 837 O O . PHE A 1 105 ? 15.010 7.657 -3.847 1.00 93.38 105 PHE A O 1
ATOM 844 N N . THR A 1 106 ? 14.140 9.600 -4.564 1.00 95.19 106 THR A N 1
ATOM 845 C CA . THR A 1 106 ? 12.984 8.993 -5.240 1.00 95.19 106 THR A CA 1
ATOM 846 C C . THR A 1 106 ? 13.349 8.651 -6.675 1.00 95.19 106 THR A C 1
ATOM 848 O O . THR A 1 106 ? 13.859 9.497 -7.407 1.00 95.19 106 THR A O 1
ATOM 851 N N . ASP A 1 107 ? 13.045 7.424 -7.069 1.00 94.69 107 ASP A N 1
ATOM 852 C CA . ASP A 1 107 ? 13.278 6.882 -8.398 1.00 94.69 107 ASP A CA 1
ATOM 853 C C . ASP A 1 107 ? 12.047 6.080 -8.843 1.00 94.69 107 ASP A C 1
ATOM 855 O O . ASP A 1 107 ? 11.153 5.778 -8.048 1.00 94.69 107 ASP A O 1
ATOM 859 N N . TRP A 1 108 ? 11.966 5.770 -10.130 1.00 94.75 108 TRP A N 1
ATOM 860 C CA . TRP A 1 108 ? 10.879 4.986 -10.689 1.00 94.75 108 TRP A CA 1
ATOM 861 C C . TRP A 1 108 ? 11.342 4.175 -11.890 1.00 94.75 108 TRP A C 1
ATOM 863 O O . TRP A 1 108 ? 12.204 4.593 -12.661 1.00 94.75 108 TRP A O 1
ATOM 873 N N . CYS A 1 109 ? 10.736 3.009 -12.090 1.00 93.94 109 CYS A N 1
ATOM 874 C CA . CYS A 1 109 ? 10.931 2.243 -13.317 1.00 93.94 109 CYS A CA 1
ATOM 875 C C . CYS A 1 109 ? 9.738 1.316 -13.590 1.00 93.94 109 CYS A C 1
ATOM 877 O O . CYS A 1 109 ? 8.919 1.098 -12.689 1.00 93.94 109 CYS A O 1
ATOM 879 N N . PRO A 1 110 ? 9.594 0.810 -14.831 1.00 95.62 110 PRO A N 1
ATOM 880 C CA . PRO A 1 110 ? 8.531 -0.129 -15.159 1.00 95.62 110 PRO A CA 1
ATOM 881 C C . PRO A 1 110 ? 8.583 -1.343 -14.235 1.00 95.62 110 PRO A C 1
ATOM 883 O O . PRO A 1 110 ? 9.668 -1.878 -13.996 1.00 95.62 110 PRO A O 1
ATOM 886 N N . GLY A 1 111 ? 7.422 -1.822 -13.785 1.00 94.50 111 GLY A N 1
ATOM 887 C CA . GLY A 1 111 ? 7.337 -3.025 -12.948 1.00 94.50 111 GLY A CA 1
ATOM 888 C C . GLY A 1 111 ? 8.091 -4.223 -13.523 1.00 94.50 111 GLY A C 1
ATOM 889 O O . GLY A 1 111 ? 8.801 -4.927 -12.815 1.00 94.50 111 GLY A O 1
ATOM 890 N N . SER A 1 112 ? 8.046 -4.383 -14.847 1.00 94.69 112 SER A N 1
ATOM 891 C CA . SER A 1 112 ? 8.746 -5.450 -15.569 1.00 94.69 112 SER A CA 1
ATOM 892 C C . SER A 1 112 ? 10.275 -5.425 -15.418 1.00 94.69 112 SER A C 1
ATOM 894 O O . SER A 1 112 ? 10.929 -6.436 -15.667 1.00 94.69 112 SER A O 1
ATOM 896 N N . MET A 1 113 ? 10.865 -4.287 -15.041 1.00 95.81 113 MET A N 1
ATOM 897 C CA . MET A 1 113 ? 12.307 -4.135 -14.803 1.00 95.81 113 MET A CA 1
ATOM 898 C C . MET A 1 113 ? 12.699 -4.341 -13.335 1.00 95.81 113 MET A C 1
ATOM 900 O O . MET A 1 113 ? 13.892 -4.335 -13.020 1.00 95.81 113 MET A O 1
ATOM 904 N N . LEU A 1 114 ? 11.719 -4.541 -12.452 1.00 95.75 114 LEU A N 1
ATOM 905 C CA . LEU A 1 114 ? 11.919 -4.753 -11.026 1.00 95.75 114 LEU A CA 1
ATOM 906 C C . LEU A 1 114 ? 11.751 -6.212 -10.639 1.00 95.75 114 LEU A C 1
ATOM 908 O O . LEU A 1 114 ? 11.037 -6.990 -11.276 1.00 95.75 114 LEU A O 1
ATOM 912 N N . GLU A 1 115 ? 12.403 -6.554 -9.542 1.00 95.38 115 GLU A N 1
ATOM 913 C CA . GLU A 1 115 ? 12.117 -7.729 -8.744 1.00 95.38 115 GLU A CA 1
ATOM 914 C C . GLU A 1 115 ? 11.848 -7.313 -7.300 1.00 95.38 115 GLU A C 1
ATOM 916 O O . GLU A 1 115 ? 12.432 -6.350 -6.793 1.00 95.38 115 GLU A O 1
ATOM 921 N N . ARG A 1 116 ? 10.921 -8.021 -6.652 1.00 94.12 116 ARG A N 1
ATOM 922 C CA . ARG A 1 116 ? 10.632 -7.846 -5.232 1.00 94.12 116 ARG A CA 1
ATOM 923 C C . ARG A 1 116 ? 11.627 -8.664 -4.419 1.00 94.12 116 ARG A C 1
ATOM 925 O O . ARG A 1 116 ? 11.889 -9.815 -4.759 1.00 94.12 116 ARG A O 1
ATOM 932 N N . LEU A 1 117 ? 12.140 -8.069 -3.352 1.00 90.62 117 LEU A N 1
ATOM 933 C CA . LEU A 1 117 ? 12.981 -8.737 -2.367 1.00 90.62 117 LEU A CA 1
ATOM 934 C C . LEU A 1 117 ? 12.110 -9.114 -1.159 1.00 90.62 117 LEU A C 1
ATOM 936 O O . LEU A 1 117 ? 11.282 -8.302 -0.732 1.00 90.62 117 LEU A O 1
ATOM 940 N N . ASP A 1 118 ? 12.265 -10.344 -0.662 1.00 73.31 118 ASP A N 1
ATOM 941 C CA . ASP A 1 118 ? 11.561 -10.865 0.523 1.00 73.31 118 ASP A CA 1
ATOM 942 C C . ASP A 1 118 ? 12.319 -10.556 1.827 1.00 73.31 118 ASP A C 1
ATOM 944 O O . ASP A 1 118 ? 13.573 -10.619 1.825 1.00 73.31 118 ASP A O 1
#

Radius of gyration: 16.3 Å; chains: 1; bounding box: 44×29×45 Å